Protein AF-A0A7D5M4H0-F1 (afdb_monomer_lite)

Structure (mmCIF, N/CA/C/O backbone):
data_AF-A0A7D5M4H0-F1
#
_entry.id   AF-A0A7D5M4H0-F1
#
loop_
_atom_site.group_PDB
_atom_site.id
_atom_site.type_symbol
_atom_site.label_atom_id
_atom_site.label_alt_id
_atom_site.label_comp_id
_atom_site.label_asym_id
_atom_site.label_entity_id
_atom_site.label_seq_id
_atom_site.pdbx_PDB_ins_code
_atom_site.Cartn_x
_atom_site.Cartn_y
_atom_site.Cartn_z
_atom_site.occupancy
_atom_site.B_iso_or_equiv
_atom_site.auth_seq_id
_atom_site.auth_comp_id
_atom_site.auth_asym_id
_atom_site.auth_atom_id
_atom_site.pdbx_PDB_model_num
ATOM 1 N N . MET A 1 1 ? -6.762 -36.945 18.718 1.00 48.28 1 MET A N 1
ATOM 2 C CA . MET A 1 1 ? -6.130 -35.933 17.847 1.00 48.28 1 MET A CA 1
ATOM 3 C C . MET A 1 1 ? -7.129 -35.548 16.756 1.00 48.28 1 MET A C 1
ATOM 5 O O . MET A 1 1 ? -7.104 -36.095 15.668 1.00 48.28 1 MET A O 1
ATOM 9 N N . THR A 1 2 ? -8.266 -34.981 17.169 1.00 45.88 2 THR A N 1
ATOM 10 C CA . THR A 1 2 ? -8.645 -33.565 16.967 1.00 45.88 2 THR A CA 1
ATOM 11 C C . THR A 1 2 ? -8.787 -33.193 15.490 1.00 45.88 2 THR A C 1
ATOM 13 O O . THR A 1 2 ? -7.883 -32.634 14.885 1.00 45.88 2 THR A O 1
ATOM 16 N N . ILE A 1 3 ? -9.986 -33.441 14.952 1.00 54.44 3 ILE A N 1
ATOM 17 C CA . ILE A 1 3 ? -10.505 -32.892 13.683 1.00 54.44 3 ILE A CA 1
ATOM 18 C C . ILE A 1 3 ? -10.265 -31.368 13.604 1.00 54.44 3 ILE A C 1
ATOM 20 O O . ILE A 1 3 ? -9.946 -30.837 12.546 1.00 54.44 3 ILE A O 1
ATOM 24 N N . ILE A 1 4 ? -10.294 -30.689 14.757 1.00 54.78 4 ILE A N 1
ATOM 25 C CA . ILE A 1 4 ? -9.943 -29.272 14.938 1.00 54.78 4 ILE A CA 1
ATOM 26 C C . ILE A 1 4 ? -8.514 -28.961 14.448 1.00 54.78 4 ILE A C 1
ATOM 28 O O . ILE A 1 4 ? -8.297 -27.937 13.813 1.00 54.78 4 ILE A O 1
ATOM 32 N N . GLY A 1 5 ? -7.542 -29.851 14.677 1.00 45.44 5 GLY A N 1
ATOM 33 C CA . GLY A 1 5 ? -6.154 -29.657 14.245 1.00 45.44 5 GLY A CA 1
ATOM 34 C C . GLY A 1 5 ? -5.975 -29.748 12.728 1.00 45.44 5 GLY A C 1
ATOM 35 O O . GLY A 1 5 ? -5.196 -28.992 12.163 1.00 45.44 5 GLY A O 1
ATOM 36 N N . ILE A 1 6 ? -6.738 -30.614 12.054 1.00 56.28 6 ILE A N 1
ATOM 37 C CA . ILE A 1 6 ? -6.690 -30.761 10.590 1.00 56.28 6 ILE A CA 1
ATOM 38 C C . ILE A 1 6 ? -7.318 -29.538 9.907 1.00 56.28 6 ILE A C 1
ATOM 40 O O . ILE A 1 6 ? -6.762 -29.040 8.934 1.00 56.28 6 ILE A O 1
ATOM 44 N N . ILE A 1 7 ? -8.424 -29.011 10.445 1.00 55.91 7 ILE A N 1
ATOM 45 C CA . ILE A 1 7 ? -9.096 -27.817 9.905 1.00 55.91 7 ILE A CA 1
ATOM 46 C C . ILE A 1 7 ? -8.175 -26.591 9.971 1.00 55.91 7 ILE A C 1
ATOM 48 O O . ILE A 1 7 ? -8.031 -25.889 8.976 1.00 55.91 7 ILE A O 1
ATOM 52 N N . VAL A 1 8 ? -7.499 -26.354 11.102 1.00 53.66 8 VAL A N 1
ATOM 53 C CA . VAL A 1 8 ? -6.588 -25.202 11.253 1.00 53.66 8 VAL A CA 1
ATOM 54 C C . VAL A 1 8 ? -5.388 -25.310 10.306 1.00 53.66 8 VAL A C 1
ATOM 56 O O . VAL A 1 8 ? -4.983 -24.312 9.715 1.00 53.66 8 VAL A O 1
ATOM 59 N N . ILE A 1 9 ? -4.858 -26.522 10.108 1.00 56.06 9 ILE A N 1
ATOM 60 C CA . ILE A 1 9 ? -3.759 -26.768 9.168 1.00 56.06 9 ILE A CA 1
ATOM 61 C C . ILE A 1 9 ? -4.224 -26.529 7.723 1.00 56.06 9 ILE A C 1
ATOM 63 O O . ILE A 1 9 ? -3.551 -25.815 6.990 1.00 56.06 9 ILE A O 1
ATOM 67 N N . PHE A 1 10 ? -5.389 -27.042 7.316 1.00 54.31 10 PHE A N 1
ATOM 68 C CA . PHE A 1 10 ? -5.906 -26.829 5.958 1.00 54.31 10 PHE A CA 1
ATOM 69 C C . PHE A 1 10 ? -6.230 -25.358 5.667 1.00 54.31 10 PHE A C 1
ATOM 71 O O . PHE A 1 10 ? -5.819 -24.859 4.623 1.00 54.31 10 PHE A O 1
ATOM 78 N N . ILE A 1 11 ? -6.890 -24.641 6.587 1.00 55.75 11 ILE A N 1
ATOM 79 C CA . ILE A 1 11 ? -7.179 -23.206 6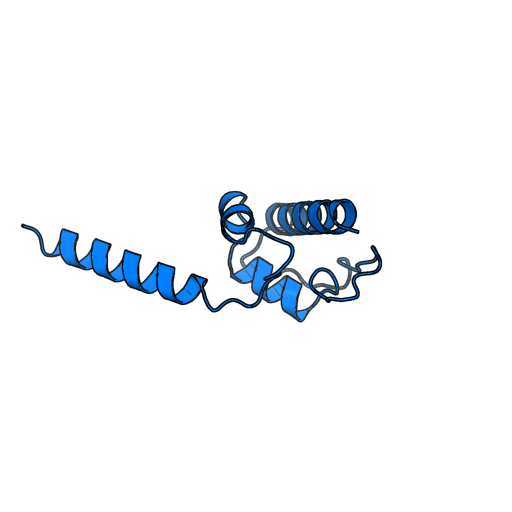.413 1.00 55.75 11 ILE A CA 1
ATOM 80 C C . ILE A 1 11 ? -5.866 -22.419 6.320 1.00 55.75 11 ILE A C 1
ATOM 82 O O . ILE A 1 11 ? -5.699 -21.619 5.401 1.00 55.75 11 ILE A O 1
ATOM 86 N N . GLY A 1 12 ? -4.905 -22.704 7.207 1.00 51.91 12 GLY A N 1
ATOM 87 C CA . GLY A 1 12 ? -3.579 -22.092 7.180 1.00 51.91 12 GLY A CA 1
ATOM 88 C C . GLY A 1 12 ? -2.861 -22.299 5.845 1.00 51.91 12 GLY A C 1
ATOM 89 O O . GLY A 1 12 ? -2.399 -21.331 5.256 1.00 51.91 12 GLY A O 1
ATOM 90 N N . ILE A 1 13 ? -2.839 -23.527 5.315 1.00 53.56 13 ILE A N 1
ATOM 91 C CA . ILE A 1 13 ? -2.186 -23.835 4.030 1.00 53.56 13 ILE A CA 1
ATOM 92 C C . ILE A 1 13 ? -2.895 -23.136 2.858 1.00 53.56 13 ILE A C 1
ATOM 94 O O . ILE A 1 13 ? -2.234 -22.551 2.002 1.00 53.56 13 ILE A O 1
ATOM 98 N N . THR A 1 14 ? -4.234 -23.148 2.819 1.00 52.12 14 THR A N 1
ATOM 99 C CA . THR A 1 14 ? -4.991 -22.498 1.729 1.00 52.12 14 THR A CA 1
ATOM 100 C C . THR A 1 14 ? -4.838 -20.976 1.718 1.00 52.12 14 THR A C 1
ATOM 102 O O . THR A 1 14 ? -4.801 -20.371 0.650 1.00 52.12 14 THR A O 1
ATOM 105 N N . MET A 1 15 ? -4.697 -20.353 2.891 1.00 48.91 15 MET A N 1
ATOM 106 C CA . MET A 1 15 ? -4.549 -18.903 3.021 1.00 48.91 15 MET A CA 1
ATOM 107 C C . MET A 1 15 ? -3.164 -18.411 2.579 1.00 48.91 15 MET A C 1
ATOM 109 O O . MET A 1 15 ? -3.045 -17.285 2.108 1.00 48.91 15 MET A O 1
ATOM 113 N N . TRP A 1 16 ? -2.129 -19.254 2.686 1.00 48.59 16 TRP A N 1
ATOM 114 C CA . TRP A 1 16 ? -0.768 -18.920 2.248 1.00 48.59 16 TRP A CA 1
ATOM 115 C C . TRP A 1 16 ? -0.622 -19.033 0.726 1.00 48.59 16 TRP A C 1
ATOM 117 O O . TRP A 1 16 ? 0.021 -18.189 0.116 1.00 48.59 16 TRP A O 1
ATOM 127 N N . ALA A 1 17 ? -1.282 -20.009 0.094 1.00 49.59 17 ALA A N 1
ATOM 128 C CA . ALA A 1 17 ? -1.270 -20.150 -1.365 1.00 49.59 17 ALA A CA 1
ATOM 129 C C . ALA A 1 17 ? -1.962 -18.978 -2.088 1.00 49.59 17 ALA A C 1
ATOM 131 O O . ALA A 1 17 ? -1.510 -18.555 -3.143 1.00 49.59 17 ALA A O 1
ATOM 132 N N . ALA A 1 18 ? -3.016 -18.397 -1.503 1.00 50.53 18 ALA A N 1
ATOM 133 C CA . ALA A 1 18 ? -3.674 -17.208 -2.058 1.00 50.53 18 ALA A CA 1
ATOM 134 C C . ALA A 1 18 ? -2.823 -15.925 -1.955 1.00 50.53 18 ALA A C 1
ATOM 136 O O . ALA A 1 18 ? -3.201 -14.895 -2.513 1.00 50.53 18 ALA A O 1
ATOM 137 N N . TYR A 1 19 ? -1.722 -15.977 -1.204 1.00 53.28 19 TYR A N 1
ATOM 138 C CA . TYR A 1 19 ? -0.853 -14.844 -0.914 1.00 53.28 19 TYR A CA 1
ATOM 139 C C . TYR A 1 19 ? 0.279 -14.699 -1.940 1.00 53.28 19 TYR A C 1
ATOM 141 O O . TYR A 1 19 ? 0.622 -13.580 -2.296 1.00 53.28 19 TYR A O 1
ATOM 149 N N . ASP A 1 20 ? 0.812 -15.813 -2.455 1.00 53.59 20 ASP A N 1
ATOM 150 C CA . ASP A 1 20 ? 1.915 -15.816 -3.434 1.00 53.59 20 ASP A CA 1
ATOM 151 C C . ASP A 1 20 ? 1.512 -15.291 -4.829 1.00 53.59 20 ASP A C 1
ATOM 153 O O . ASP A 1 20 ? 2.369 -14.854 -5.593 1.00 53.59 20 ASP A O 1
ATOM 157 N N . ASP A 1 21 ? 0.218 -15.292 -5.166 1.00 55.97 21 ASP A N 1
ATOM 158 C CA . ASP A 1 21 ? -0.280 -14.895 -6.496 1.00 55.97 21 ASP A CA 1
ATOM 159 C C . ASP A 1 21 ? -0.678 -13.412 -6.615 1.00 55.97 21 ASP A C 1
ATOM 161 O O . ASP A 1 21 ? -1.114 -12.969 -7.681 1.00 55.97 21 ASP A O 1
ATOM 165 N N . MET A 1 22 ? -0.573 -12.611 -5.548 1.00 63.91 22 MET A N 1
ATOM 166 C CA . MET A 1 22 ? -0.946 -11.197 -5.638 1.00 63.91 22 MET A CA 1
ATOM 167 C C . MET A 1 22 ? 0.191 -10.393 -6.292 1.00 63.91 22 MET A C 1
ATOM 169 O O . MET A 1 22 ? 1.303 -10.386 -5.768 1.00 63.91 22 MET A O 1
ATOM 173 N N . PRO A 1 23 ? -0.039 -9.680 -7.410 1.00 69.94 23 PRO A N 1
ATOM 174 C CA . PRO A 1 23 ? 1.022 -9.023 -8.178 1.00 69.94 23 PRO A CA 1
ATOM 175 C C . PRO A 1 23 ? 1.503 -7.696 -7.565 1.00 69.94 23 PRO A C 1
ATOM 177 O O . PRO A 1 23 ? 2.181 -6.920 -8.236 1.00 69.94 23 PRO A O 1
ATOM 180 N N . TYR A 1 24 ? 1.150 -7.390 -6.313 1.00 70.88 24 TYR A N 1
ATOM 181 C CA . TYR A 1 24 ? 1.501 -6.111 -5.705 1.00 70.88 24 TYR A CA 1
ATOM 182 C C . TYR A 1 24 ? 3.014 -6.015 -5.531 1.00 70.88 24 TYR A C 1
ATOM 184 O O . TYR A 1 24 ? 3.610 -6.793 -4.790 1.00 70.88 24 TYR A O 1
ATOM 192 N N . CYS A 1 25 ? 3.627 -5.037 -6.193 1.00 72.44 25 CYS A N 1
ATOM 193 C CA . CYS A 1 25 ? 4.956 -4.541 -5.850 1.00 72.44 25 CYS A CA 1
ATOM 194 C C . CYS A 1 25 ? 6.088 -5.587 -5.769 1.00 72.44 25 CYS A C 1
ATOM 196 O O . CYS A 1 25 ? 7.019 -5.433 -4.979 1.00 72.44 25 CYS A O 1
ATOM 198 N N . LYS A 1 26 ? 6.025 -6.610 -6.639 1.00 69.12 26 LYS A N 1
ATOM 199 C CA . LYS A 1 26 ? 6.890 -7.809 -6.673 1.00 69.12 26 LYS A CA 1
ATOM 200 C C . LYS A 1 26 ? 8.391 -7.541 -6.498 1.00 69.12 26 LYS A C 1
ATOM 202 O O . LYS A 1 26 ? 9.076 -8.351 -5.881 1.00 69.12 26 LYS A O 1
ATOM 207 N N . ASP A 1 27 ? 8.873 -6.411 -7.008 1.00 73.19 27 ASP A N 1
ATOM 208 C CA . ASP A 1 27 ? 10.305 -6.108 -7.075 1.00 73.19 27 ASP A CA 1
ATOM 209 C C . ASP A 1 27 ? 10.766 -5.030 -6.079 1.00 73.19 27 ASP A C 1
ATOM 211 O O . ASP A 1 27 ? 11.965 -4.793 -5.939 1.00 73.19 27 ASP A O 1
ATOM 215 N N . TRP A 1 28 ? 9.842 -4.376 -5.365 1.00 75.25 28 TRP A N 1
ATOM 216 C CA . TRP A 1 28 ? 10.162 -3.209 -4.530 1.00 75.25 28 TRP A CA 1
ATOM 217 C C . TRP A 1 28 ? 9.472 -3.176 -3.162 1.00 75.25 28 TRP A C 1
ATOM 219 O O . TRP A 1 28 ? 9.729 -2.284 -2.358 1.00 75.25 28 TRP A O 1
ATOM 229 N N . CYS A 1 29 ? 8.625 -4.148 -2.832 1.00 77.75 29 CYS A N 1
ATOM 230 C CA . CYS A 1 29 ? 8.039 -4.244 -1.500 1.00 77.75 29 CYS A CA 1
ATOM 231 C C . CYS A 1 29 ? 8.143 -5.663 -0.935 1.00 77.75 29 CYS A C 1
ATOM 233 O O . CYS A 1 29 ? 8.106 -6.653 -1.664 1.00 77.75 29 CYS A O 1
ATOM 235 N N . ASP A 1 30 ? 8.195 -5.766 0.394 1.00 82.50 30 ASP A N 1
ATOM 236 C CA . ASP A 1 30 ? 7.857 -7.010 1.080 1.00 82.50 30 ASP A CA 1
ATOM 237 C C . ASP A 1 30 ? 6.352 -7.012 1.370 1.00 82.50 30 ASP A C 1
ATOM 239 O O . ASP A 1 30 ? 5.866 -6.295 2.250 1.00 82.50 30 ASP A O 1
ATOM 243 N N . GLN A 1 31 ? 5.598 -7.842 0.649 1.00 80.12 31 GLN A N 1
ATOM 244 C CA . GLN A 1 31 ? 4.164 -7.981 0.886 1.00 80.12 31 GLN A CA 1
ATOM 245 C C . GLN A 1 31 ? 3.857 -8.427 2.318 1.00 80.12 31 GLN A C 1
ATOM 247 O O . GLN A 1 31 ? 2.877 -7.978 2.898 1.00 80.12 31 GLN A O 1
ATOM 252 N N . LYS A 1 32 ? 4.681 -9.264 2.958 1.00 81.94 32 LYS A N 1
ATOM 253 C CA . LYS A 1 32 ? 4.433 -9.666 4.356 1.00 81.94 32 LYS A CA 1
ATOM 254 C C . LYS A 1 32 ? 4.472 -8.468 5.295 1.00 81.94 32 LYS A C 1
ATOM 256 O O . LYS A 1 32 ? 3.736 -8.435 6.280 1.00 81.94 32 LYS A O 1
ATOM 261 N N . GLU A 1 33 ? 5.297 -7.476 4.979 1.00 85.12 33 GLU A N 1
ATOM 262 C CA . GLU A 1 33 ? 5.374 -6.244 5.746 1.00 85.12 33 GLU A CA 1
ATOM 263 C C . GLU A 1 33 ? 4.096 -5.404 5.610 1.00 85.12 33 GLU A C 1
ATOM 265 O O . GLU A 1 33 ? 3.578 -4.948 6.631 1.00 85.12 33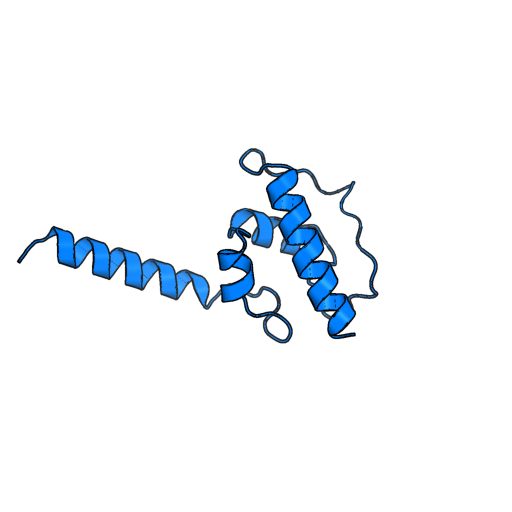 GLU A O 1
ATOM 270 N N . LEU A 1 34 ? 3.539 -5.285 4.398 1.00 84.81 34 LEU A N 1
ATOM 271 C CA . LEU A 1 34 ? 2.284 -4.563 4.142 1.00 84.81 34 LEU A CA 1
ATOM 272 C C . LEU A 1 34 ? 1.116 -5.129 4.959 1.00 84.81 34 LEU A C 1
ATOM 274 O O . LEU A 1 34 ? 0.422 -4.395 5.661 1.00 84.81 34 LEU A O 1
ATOM 278 N N . PHE A 1 35 ? 0.925 -6.444 4.961 1.00 85.06 35 PHE A N 1
ATOM 279 C CA . PHE A 1 35 ? -0.165 -7.024 5.748 1.00 85.06 35 PHE A CA 1
ATOM 280 C C . PHE A 1 35 ? 0.109 -6.962 7.254 1.00 85.06 35 PHE A C 1
ATOM 282 O O . PHE A 1 35 ? -0.822 -6.778 8.038 1.00 85.06 35 PHE A O 1
ATOM 289 N N . ARG A 1 36 ? 1.376 -7.041 7.690 1.00 86.00 36 ARG A N 1
ATOM 290 C CA . ARG A 1 36 ? 1.742 -6.903 9.111 1.00 86.00 36 ARG A CA 1
ATOM 291 C C . ARG A 1 36 ? 1.357 -5.536 9.681 1.00 86.00 36 ARG A C 1
ATOM 293 O O . ARG A 1 36 ? 0.996 -5.458 10.853 1.00 86.00 36 ARG A O 1
ATOM 300 N N . ILE A 1 37 ? 1.436 -4.468 8.887 1.00 84.50 37 ILE A N 1
ATOM 301 C CA . ILE A 1 37 ? 1.045 -3.120 9.334 1.00 84.50 37 ILE A CA 1
ATOM 302 C C . ILE A 1 37 ? -0.468 -2.870 9.274 1.00 84.50 37 ILE A C 1
ATOM 304 O O . ILE A 1 37 ? -0.922 -1.831 9.770 1.00 84.50 37 ILE A O 1
ATOM 308 N N . GLY A 1 38 ? -1.232 -3.824 8.734 1.00 83.44 38 GLY A N 1
ATOM 309 C CA . GLY A 1 38 ? -2.686 -3.764 8.617 1.00 83.44 38 GLY A CA 1
ATOM 310 C C . GLY A 1 38 ? -3.201 -3.438 7.216 1.00 83.44 38 GLY A C 1
ATOM 311 O O . GLY A 1 38 ? -4.389 -3.166 7.085 1.00 83.44 38 GLY A O 1
ATOM 312 N N . CYS A 1 39 ? -2.354 -3.473 6.181 1.00 88.06 39 CYS A N 1
ATOM 313 C CA . CYS A 1 39 ? -2.825 -3.375 4.800 1.00 88.06 39 CYS A CA 1
ATOM 314 C C . CYS A 1 39 ? -3.399 -4.713 4.382 1.00 88.06 39 CYS A C 1
ATOM 316 O O . CYS A 1 39 ? -2.682 -5.611 3.943 1.00 88.06 39 CYS A O 1
ATOM 318 N N . ASP A 1 40 ? -4.700 -4.860 4.599 1.00 87.06 40 ASP A N 1
ATOM 319 C CA . ASP A 1 40 ? -5.412 -6.035 4.150 1.00 87.06 40 ASP A CA 1
ATOM 320 C C . ASP A 1 40 ? -5.477 -6.097 2.619 1.00 87.06 40 ASP A C 1
ATOM 322 O O . ASP A 1 40 ? -5.150 -5.157 1.884 1.00 87.06 40 ASP A O 1
ATOM 326 N N . LYS A 1 41 ? -5.919 -7.257 2.135 1.00 86.69 41 LYS A N 1
ATOM 327 C CA . LYS A 1 41 ? -6.046 -7.505 0.706 1.00 86.69 41 LYS A CA 1
ATOM 328 C C . LYS A 1 41 ? -6.945 -6.471 0.031 1.00 86.69 41 LYS A C 1
ATOM 330 O O . LYS A 1 41 ? -6.657 -6.100 -1.095 1.00 86.69 41 LYS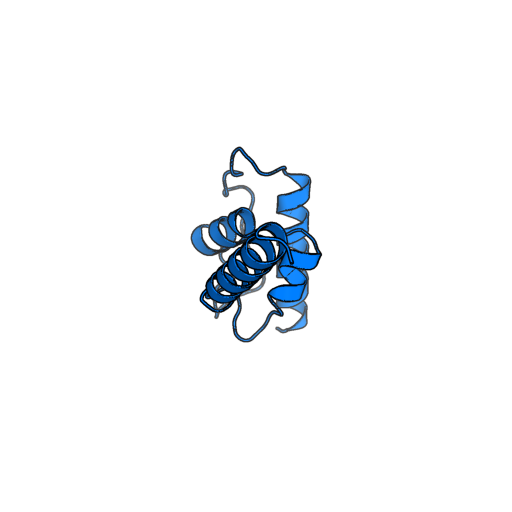 A O 1
ATOM 335 N N . LEU A 1 42 ? -8.015 -6.032 0.689 1.00 89.00 42 LEU A N 1
ATOM 336 C CA . LEU A 1 42 ? -9.037 -5.182 0.093 1.00 89.00 42 LEU A CA 1
ATOM 337 C C . LEU A 1 42 ? -8.514 -3.756 -0.131 1.00 89.00 42 LEU A C 1
ATOM 339 O O . LEU A 1 42 ? -8.745 -3.195 -1.200 1.00 89.00 42 LEU A O 1
ATOM 343 N N . ILE A 1 43 ? -7.734 -3.217 0.809 1.00 90.12 43 ILE A N 1
ATOM 344 C CA . ILE A 1 43 ? -7.004 -1.953 0.640 1.00 90.12 43 ILE A CA 1
ATOM 345 C C . ILE A 1 43 ? -5.999 -2.066 -0.510 1.00 90.12 43 ILE A C 1
ATOM 347 O O . ILE A 1 43 ? -5.978 -1.211 -1.394 1.00 90.12 43 ILE A O 1
ATOM 351 N N . LEU A 1 44 ? -5.186 -3.128 -0.523 1.00 89.19 44 LEU A N 1
ATOM 352 C CA . LEU A 1 44 ? -4.146 -3.316 -1.538 1.00 89.19 44 LEU A CA 1
ATOM 353 C C . LEU A 1 44 ? -4.735 -3.510 -2.943 1.00 89.19 44 LEU A C 1
ATOM 355 O O . LEU A 1 44 ? -4.288 -2.855 -3.878 1.00 89.19 44 LEU A O 1
ATOM 359 N N . ASP A 1 45 ? -5.779 -4.332 -3.083 1.00 89.00 45 ASP A N 1
ATOM 360 C CA . ASP A 1 45 ? -6.525 -4.528 -4.334 1.00 89.00 45 ASP A CA 1
ATOM 361 C C . ASP A 1 45 ? -7.091 -3.204 -4.856 1.00 89.00 45 ASP A C 1
ATOM 363 O O . ASP A 1 45 ? -7.079 -2.938 -6.059 1.00 89.00 45 ASP A O 1
ATOM 367 N N . HIS A 1 46 ? -7.630 -2.386 -3.951 1.00 90.50 46 HIS A N 1
ATOM 368 C CA . HIS A 1 46 ? -8.251 -1.123 -4.309 1.00 90.50 46 HIS A CA 1
ATOM 369 C C . HIS A 1 46 ? -7.211 -0.101 -4.774 1.00 90.50 46 HIS A C 1
ATOM 371 O O . HIS A 1 46 ? -7.351 0.472 -5.853 1.00 90.50 46 HIS A O 1
ATOM 377 N N . LEU A 1 47 ? -6.128 0.072 -4.013 1.00 89.31 47 LEU A N 1
ATOM 378 C CA . LEU A 1 47 ? -5.032 0.961 -4.392 1.00 89.31 47 LEU A CA 1
ATOM 379 C C . LEU A 1 47 ? -4.357 0.510 -5.690 1.00 89.31 47 LEU A C 1
ATOM 381 O O . LEU A 1 47 ? -4.059 1.346 -6.535 1.00 89.31 47 LEU A O 1
ATOM 385 N N . TYR A 1 48 ? -4.163 -0.793 -5.890 1.00 88.38 48 TYR A N 1
ATOM 386 C CA . TYR A 1 48 ? -3.576 -1.329 -7.119 1.00 88.38 48 TYR A CA 1
ATOM 387 C C . TYR A 1 48 ? -4.428 -1.040 -8.364 1.00 88.38 48 TYR A C 1
ATOM 389 O O . TYR A 1 48 ? -3.893 -0.843 -9.447 1.00 88.38 48 TYR A O 1
ATOM 397 N N . LYS A 1 49 ? -5.760 -1.007 -8.227 1.00 87.75 49 LYS A N 1
ATOM 398 C CA . LYS A 1 49 ? -6.680 -0.749 -9.349 1.00 87.75 49 LYS A CA 1
ATOM 399 C C . LYS A 1 49 ? -6.921 0.728 -9.625 1.00 87.75 49 LYS A C 1
ATOM 401 O O . LYS A 1 49 ? -7.261 1.078 -10.752 1.00 87.75 49 LYS A O 1
ATOM 406 N N . HIS A 1 50 ? -6.838 1.563 -8.594 1.00 88.50 50 HIS A N 1
ATOM 407 C CA . HIS A 1 50 ? -7.317 2.943 -8.652 1.00 88.50 50 HIS A CA 1
ATOM 408 C C . HIS A 1 50 ? -6.229 3.994 -8.415 1.00 88.50 50 HIS A C 1
ATOM 410 O O . HIS A 1 50 ? -6.529 5.176 -8.534 1.00 88.50 50 HIS A O 1
ATOM 416 N N . SER A 1 51 ? -4.987 3.605 -8.107 1.00 88.81 51 SER A N 1
ATOM 417 C CA . SER A 1 51 ? -3.872 4.536 -7.888 1.00 88.81 51 SER A CA 1
ATOM 418 C C . SER A 1 51 ? -2.641 4.175 -8.718 1.00 88.81 51 SER A C 1
ATOM 420 O O . SER A 1 51 ? -2.395 3.004 -8.988 1.00 88.81 51 SER A O 1
ATOM 422 N N . SER A 1 52 ? -1.815 5.181 -9.005 1.00 87.44 52 SER A N 1
ATOM 423 C CA . SER A 1 52 ? -0.492 5.024 -9.624 1.00 87.44 52 SER A CA 1
ATOM 424 C C . SER A 1 52 ? 0.595 4.551 -8.650 1.00 87.44 52 SER A C 1
ATOM 426 O O . SER A 1 52 ? 1.741 4.338 -9.047 1.00 87.44 52 SER A O 1
ATOM 428 N N . LEU A 1 53 ? 0.277 4.366 -7.358 1.00 88.25 53 LEU A N 1
ATOM 429 C CA . LEU A 1 53 ? 1.264 4.008 -6.326 1.00 88.25 53 LEU A CA 1
ATOM 430 C C . LEU A 1 53 ? 2.013 2.716 -6.656 1.00 88.25 53 LEU A C 1
ATOM 432 O O . LEU A 1 53 ? 3.155 2.545 -6.223 1.00 88.25 53 LEU A O 1
ATOM 436 N N . PHE A 1 54 ? 1.390 1.825 -7.430 1.00 86.50 54 PHE A N 1
ATOM 437 C CA . PHE A 1 54 ? 1.940 0.526 -7.793 1.00 86.50 54 PHE A CA 1
ATOM 438 C C . PHE A 1 54 ? 2.555 0.436 -9.198 1.00 86.50 54 PHE A C 1
ATOM 440 O O . PHE A 1 54 ? 3.139 -0.598 -9.518 1.00 86.50 54 PHE A O 1
ATOM 447 N N . ASP A 1 55 ? 2.505 1.507 -9.991 1.00 85.44 55 ASP A N 1
ATOM 448 C CA . ASP A 1 55 ? 2.957 1.513 -11.389 1.00 85.44 55 ASP A CA 1
ATOM 449 C C . ASP A 1 55 ? 4.483 1.451 -11.511 1.00 85.44 55 ASP A C 1
ATOM 451 O O . ASP A 1 55 ? 5.197 2.148 -10.799 1.00 85.44 55 ASP A O 1
ATOM 455 N N . GLU A 1 56 ? 5.042 0.659 -12.423 1.00 82.56 56 GLU A N 1
ATOM 456 C CA . GLU A 1 56 ? 6.508 0.568 -12.577 1.00 82.56 56 GLU A CA 1
ATOM 457 C C . GLU A 1 56 ? 7.177 1.946 -12.751 1.00 82.56 56 GLU A C 1
ATOM 459 O O . GLU A 1 56 ? 8.244 2.185 -12.189 1.00 82.56 56 GLU A O 1
ATOM 464 N N . GLU A 1 57 ? 6.495 2.873 -13.425 1.00 82.88 57 GLU A N 1
ATOM 465 C CA . GLU A 1 57 ? 6.949 4.236 -13.725 1.00 82.88 57 GLU A CA 1
ATOM 466 C C .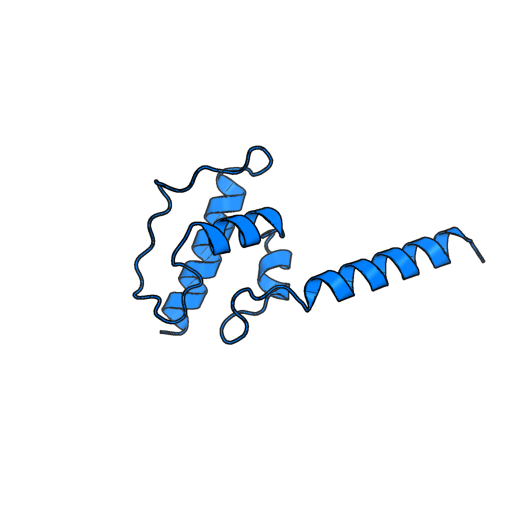 GLU A 1 57 ? 6.499 5.287 -12.689 1.00 82.88 57 GLU A C 1
ATOM 468 O O . GLU A 1 57 ? 6.257 6.441 -13.036 1.00 82.88 57 GLU A O 1
ATOM 473 N N . PHE A 1 58 ? 6.359 4.911 -11.416 1.00 85.69 58 PHE A N 1
ATOM 474 C CA . PHE A 1 58 ? 5.942 5.847 -10.368 1.00 85.69 58 PHE A CA 1
ATOM 475 C C . PHE A 1 58 ? 6.879 7.061 -10.267 1.00 85.69 58 PHE A C 1
ATOM 477 O O . PHE A 1 58 ? 8.059 6.934 -9.946 1.00 85.69 58 PHE A O 1
ATOM 484 N N . ASP A 1 59 ? 6.323 8.249 -10.500 1.00 83.12 59 ASP A N 1
ATOM 485 C CA . ASP A 1 59 ? 7.041 9.524 -10.608 1.00 83.12 59 ASP A CA 1
ATOM 486 C C . ASP A 1 59 ? 7.068 10.330 -9.296 1.00 83.12 59 ASP A C 1
ATOM 488 O O . ASP A 1 59 ? 7.492 11.487 -9.269 1.00 83.12 59 ASP A O 1
ATOM 492 N N . GLY A 1 60 ? 6.606 9.728 -8.196 1.00 83.94 60 GLY A N 1
ATOM 493 C CA . GLY A 1 60 ? 6.457 10.396 -6.905 1.00 83.94 60 GLY A CA 1
ATOM 494 C C . GLY A 1 60 ? 5.114 11.104 -6.717 1.00 83.94 60 GLY A C 1
ATOM 495 O O . GLY A 1 60 ? 4.878 11.645 -5.640 1.00 83.94 60 GLY A O 1
ATOM 496 N N . THR A 1 61 ? 4.216 11.083 -7.705 1.00 83.62 61 THR A N 1
ATOM 497 C CA . THR A 1 61 ? 2.892 11.708 -7.611 1.00 83.62 61 THR A CA 1
ATOM 498 C C . THR A 1 61 ? 1.787 10.653 -7.571 1.00 83.62 61 THR A C 1
ATOM 500 O O . THR A 1 61 ? 1.745 9.716 -8.367 1.00 83.62 61 THR A O 1
ATOM 503 N N . TYR A 1 62 ? 0.846 10.816 -6.641 1.00 82.25 62 TYR A N 1
ATOM 504 C CA . TYR A 1 62 ? -0.385 10.030 -6.584 1.00 82.25 62 TYR A CA 1
ATOM 505 C C . TYR A 1 62 ? -1.562 10.927 -6.186 1.00 82.25 62 TYR A C 1
ATOM 507 O O . TYR A 1 62 ? -1.394 11.891 -5.439 1.00 82.25 62 TYR A O 1
ATOM 515 N N . LEU A 1 63 ? -2.760 10.611 -6.684 1.00 78.75 63 LEU A N 1
ATOM 516 C CA . LEU A 1 63 ? -3.997 11.326 -6.364 1.00 78.75 63 LEU A CA 1
ATOM 517 C C . LEU A 1 63 ? -4.921 10.395 -5.581 1.00 78.75 63 LEU A C 1
ATOM 519 O O . LEU A 1 63 ? -5.545 9.507 -6.149 1.00 78.75 63 LEU A O 1
ATOM 523 N N . ILE A 1 64 ? -4.979 10.583 -4.262 1.00 78.81 64 ILE A N 1
ATOM 524 C CA . ILE A 1 64 ? -5.807 9.762 -3.364 1.00 78.81 64 ILE A CA 1
ATOM 525 C C . ILE A 1 64 ? -7.206 10.345 -3.147 1.00 78.81 64 ILE A C 1
ATOM 527 O O . ILE A 1 64 ? -8.135 9.608 -2.839 1.00 78.81 64 ILE A O 1
ATOM 531 N N . GLU A 1 65 ? -7.370 11.656 -3.349 1.00 74.69 65 GLU A N 1
ATOM 532 C CA . GLU A 1 65 ? -8.637 12.374 -3.139 1.00 74.69 65 GLU A CA 1
ATOM 533 C C . GLU A 1 65 ? -9.741 11.929 -4.111 1.00 74.69 65 GLU A C 1
ATOM 535 O O . GLU A 1 65 ? -10.926 12.074 -3.820 1.00 74.69 65 GLU A O 1
ATOM 540 N N . GLU A 1 66 ? -9.357 11.348 -5.250 1.00 74.75 66 GLU A N 1
ATOM 541 C CA . GLU A 1 66 ? -10.279 10.822 -6.262 1.00 74.75 66 GLU A CA 1
ATOM 542 C C . GLU A 1 66 ? -10.613 9.334 -6.057 1.00 74.75 66 GLU A C 1
ATOM 544 O O . GLU A 1 66 ? -11.419 8.761 -6.793 1.00 74.75 66 GLU A O 1
ATOM 549 N N . ILE A 1 67 ? -10.019 8.695 -5.045 1.00 81.12 67 ILE A N 1
ATOM 550 C CA . ILE A 1 67 ? -10.163 7.264 -4.788 1.00 81.12 67 ILE A CA 1
ATOM 551 C C . ILE A 1 67 ? -11.215 7.057 -3.698 1.00 81.12 67 ILE A C 1
ATOM 553 O O . ILE A 1 67 ? -11.014 7.370 -2.525 1.00 81.12 67 ILE A O 1
ATOM 557 N N . ALA A 1 68 ? -12.373 6.529 -4.096 1.00 84.19 68 ALA A N 1
ATOM 558 C CA . ALA A 1 68 ? -13.467 6.262 -3.174 1.00 84.19 68 ALA A CA 1
ATOM 559 C C . ALA A 1 68 ? -13.107 5.139 -2.192 1.00 84.19 68 ALA A C 1
ATOM 561 O O . ALA A 1 68 ? -12.834 4.012 -2.595 1.00 84.19 68 ALA A O 1
ATOM 562 N N . LEU A 1 69 ? -13.191 5.429 -0.895 1.00 88.00 69 LEU A N 1
ATOM 563 C CA . LEU A 1 69 ? -12.898 4.460 0.154 1.00 88.00 69 LEU A CA 1
ATOM 564 C C . LEU A 1 69 ? -13.858 3.252 0.087 1.00 88.00 69 LEU A C 1
ATOM 566 O O . LEU A 1 69 ? -15.079 3.444 0.027 1.00 88.00 69 LEU A O 1
ATOM 570 N N . PRO A 1 70 ? -13.355 2.008 0.153 1.00 86.38 70 PRO A N 1
ATOM 571 C CA . PRO A 1 70 ? -14.218 0.843 0.289 1.00 86.38 70 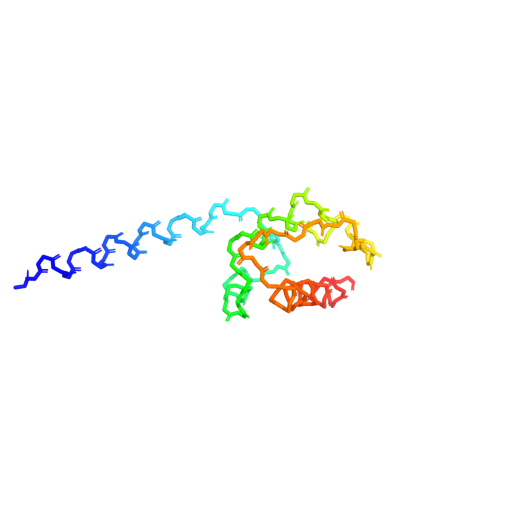PRO A CA 1
ATOM 572 C C . PRO A 1 70 ? -15.052 0.903 1.578 1.00 86.38 70 PRO A C 1
ATOM 574 O O . PRO A 1 70 ? -14.551 1.302 2.625 1.00 86.38 70 PRO A O 1
ATOM 577 N N . ALA A 1 71 ? -16.311 0.456 1.527 1.00 86.88 71 ALA A N 1
ATOM 578 C CA . ALA A 1 71 ? -17.270 0.601 2.635 1.00 86.88 71 ALA A CA 1
ATOM 579 C C . ALA A 1 71 ? -16.832 -0.057 3.961 1.00 86.88 71 ALA A C 1
ATOM 581 O O . ALA A 1 71 ? -17.300 0.327 5.031 1.00 86.88 71 ALA A O 1
ATOM 582 N N . GLU A 1 72 ? -15.954 -1.055 3.884 1.00 88.19 72 GLU A N 1
ATOM 583 C CA . GLU A 1 72 ? -15.465 -1.855 5.014 1.00 88.19 72 GLU A CA 1
ATOM 584 C C . GLU A 1 72 ? -14.112 -1.358 5.548 1.00 88.19 72 GLU A C 1
ATOM 586 O O . GLU A 1 72 ? -13.590 -1.900 6.521 1.00 88.19 72 GLU A O 1
ATOM 591 N N . VAL A 1 73 ? -13.543 -0.321 4.928 1.00 88.81 73 VAL A N 1
ATOM 592 C CA . VAL A 1 73 ? -12.229 0.229 5.260 1.00 88.81 73 VAL A CA 1
ATOM 593 C C . VAL A 1 73 ? -12.404 1.551 5.987 1.00 88.81 73 VAL A C 1
ATOM 595 O O . VAL A 1 73 ? -13.202 2.396 5.593 1.00 88.81 73 VAL A O 1
ATOM 598 N N . SER A 1 74 ? -11.635 1.750 7.057 1.00 90.75 74 SER A N 1
ATOM 599 C CA . SER A 1 74 ? -11.542 3.058 7.707 1.00 90.75 74 SER A CA 1
ATOM 600 C C . SER A 1 74 ? -10.549 3.956 6.972 1.00 90.75 74 SER A C 1
ATOM 602 O O . SER A 1 74 ? -9.510 3.487 6.502 1.00 90.75 74 SER A O 1
ATOM 604 N N . GLN A 1 75 ? -10.835 5.257 6.927 1.00 90.38 75 GLN A N 1
ATOM 605 C CA . GLN A 1 75 ? -9.941 6.242 6.315 1.00 90.38 75 GLN A CA 1
ATOM 606 C C . GLN A 1 75 ? -8.534 6.179 6.926 1.00 90.38 75 GLN A C 1
ATOM 608 O O . GLN A 1 75 ? -7.554 6.133 6.194 1.00 90.38 75 GLN A O 1
ATOM 613 N N . GLU A 1 76 ? -8.438 6.059 8.253 1.00 90.62 76 GLU A N 1
ATOM 614 C CA . GLU A 1 76 ? -7.161 5.930 8.966 1.00 90.62 76 GLU A CA 1
ATOM 615 C C . GLU A 1 76 ? -6.339 4.723 8.483 1.00 90.62 76 GLU A C 1
ATOM 617 O O . GLU A 1 76 ? -5.143 4.839 8.224 1.00 90.62 76 GLU A O 1
ATOM 622 N N . SER A 1 77 ? -6.973 3.554 8.334 1.00 89.75 77 SER A N 1
ATOM 623 C CA . SER A 1 77 ? -6.277 2.343 7.869 1.00 89.75 77 SER A CA 1
ATOM 624 C C . SER A 1 77 ? -5.824 2.473 6.416 1.00 89.75 77 SER A C 1
ATOM 626 O O . SER A 1 77 ? -4.723 2.047 6.069 1.00 89.75 77 SER A O 1
ATOM 628 N N . PHE A 1 78 ? -6.649 3.098 5.579 1.00 91.19 78 PHE A N 1
ATOM 629 C CA . PHE A 1 78 ? -6.337 3.345 4.178 1.00 91.19 78 PHE A CA 1
ATOM 630 C C . PHE A 1 78 ? -5.163 4.314 4.011 1.00 91.19 78 PHE A C 1
ATOM 632 O O . PHE A 1 78 ?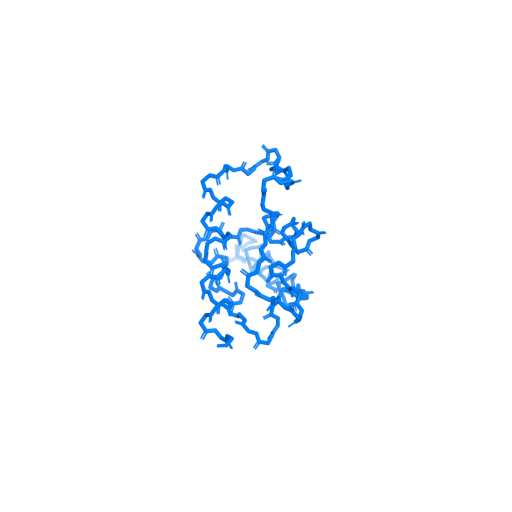 -4.179 3.982 3.352 1.00 91.19 78 PHE A O 1
ATOM 639 N N . GLU A 1 79 ? -5.215 5.467 4.679 1.00 91.06 79 GLU A N 1
ATOM 640 C CA . GLU A 1 79 ? -4.151 6.475 4.661 1.00 91.06 79 GLU A CA 1
ATOM 641 C C . GLU A 1 79 ? -2.835 5.926 5.214 1.00 91.06 79 GLU A C 1
ATOM 643 O O . GLU A 1 79 ? -1.769 6.183 4.658 1.00 91.06 79 GLU A O 1
ATOM 648 N N . LYS A 1 80 ? -2.887 5.110 6.272 1.00 91.88 80 LYS A N 1
ATOM 649 C CA . LYS A 1 80 ? -1.697 4.444 6.813 1.00 91.88 80 LYS A CA 1
ATOM 650 C C . LYS A 1 80 ? -1.008 3.568 5.764 1.00 91.88 80 LYS A C 1
ATOM 652 O O . LYS A 1 80 ? 0.219 3.585 5.667 1.00 91.88 80 LYS A O 1
ATOM 657 N N . CYS A 1 81 ? -1.781 2.817 4.984 1.00 91.12 81 CYS A N 1
ATOM 658 C CA . CYS A 1 81 ? -1.245 1.981 3.915 1.00 91.12 81 CYS A CA 1
ATOM 659 C C . CYS A 1 81 ? -0.660 2.804 2.778 1.00 91.12 81 CYS A C 1
ATOM 661 O O . CYS A 1 81 ? 0.460 2.536 2.351 1.00 91.12 81 CYS A O 1
ATOM 663 N N . VAL A 1 82 ? -1.385 3.833 2.344 1.00 91.56 82 VAL A N 1
ATOM 664 C CA . VAL A 1 82 ? -0.930 4.785 1.327 1.00 91.56 82 VAL A CA 1
ATOM 665 C C . VAL A 1 82 ? 0.408 5.403 1.723 1.00 91.56 82 VAL A C 1
ATOM 667 O O . VAL A 1 82 ? 1.363 5.311 0.957 1.00 91.56 82 VAL A O 1
ATOM 670 N N . ASN A 1 83 ? 0.507 5.948 2.938 1.00 91.50 83 ASN A N 1
ATOM 671 C CA . ASN A 1 83 ? 1.729 6.575 3.439 1.00 91.50 83 ASN A CA 1
ATOM 672 C C . ASN A 1 83 ? 2.895 5.590 3.469 1.00 91.50 83 ASN A C 1
ATOM 674 O O . ASN A 1 83 ? 3.982 5.907 2.997 1.00 91.50 83 ASN A O 1
ATOM 678 N N . PHE A 1 84 ? 2.667 4.371 3.958 1.00 91.06 84 PHE A N 1
ATOM 679 C CA . PHE A 1 84 ? 3.717 3.361 4.006 1.00 91.06 84 PHE A CA 1
ATOM 680 C C . PHE A 1 84 ? 4.212 2.957 2.610 1.00 91.06 84 PHE A C 1
ATOM 682 O O . PHE A 1 84 ? 5.418 2.861 2.381 1.00 91.06 84 PHE A O 1
ATOM 689 N N . ILE A 1 85 ? 3.295 2.727 1.665 1.00 90.06 85 ILE A N 1
ATOM 690 C CA . ILE A 1 85 ? 3.635 2.380 0.277 1.00 90.06 85 ILE A CA 1
ATOM 691 C C . ILE A 1 85 ? 4.407 3.529 -0.376 1.00 90.06 85 ILE A C 1
ATOM 693 O O . ILE A 1 85 ? 5.440 3.303 -1.005 1.00 90.06 85 ILE A O 1
ATOM 697 N N . TYR A 1 86 ? 3.932 4.757 -0.188 1.00 89.56 86 TYR A N 1
ATOM 698 C CA . TYR A 1 86 ? 4.550 5.964 -0.717 1.00 89.56 86 TYR A CA 1
ATOM 699 C C . TYR A 1 86 ? 5.972 6.175 -0.185 1.00 89.56 86 TYR A C 1
ATOM 701 O O . TYR A 1 86 ? 6.901 6.374 -0.967 1.00 89.56 86 TYR A O 1
ATOM 709 N N . GLU A 1 87 ? 6.173 6.057 1.130 1.00 89.00 87 GLU A N 1
ATOM 710 C CA . GLU A 1 87 ? 7.496 6.156 1.752 1.00 89.00 87 GLU A CA 1
ATOM 711 C C . GLU A 1 87 ? 8.459 5.106 1.193 1.00 89.00 87 GLU A C 1
ATOM 713 O O . GLU A 1 87 ? 9.588 5.432 0.828 1.00 89.00 87 GLU A O 1
ATOM 718 N N . LYS A 1 88 ? 8.014 3.850 1.066 1.00 86.06 88 LYS A N 1
ATOM 719 C CA . LYS A 1 88 ? 8.835 2.781 0.478 1.00 86.06 88 LYS A CA 1
ATOM 720 C C . LYS A 1 88 ? 9.228 3.091 -0.961 1.00 86.06 88 LYS A C 1
ATOM 722 O O . LYS A 1 88 ? 10.366 2.841 -1.342 1.00 86.06 88 LYS A O 1
ATOM 727 N N . ARG A 1 89 ? 8.311 3.658 -1.741 1.00 84.88 89 ARG A N 1
ATOM 728 C CA . ARG A 1 89 ? 8.524 3.985 -3.151 1.00 84.88 89 ARG A CA 1
ATOM 729 C C . ARG A 1 89 ? 9.504 5.119 -3.360 1.00 84.88 89 ARG A C 1
ATOM 731 O O . ARG A 1 89 ? 10.405 4.985 -4.176 1.00 84.88 89 ARG A O 1
ATOM 738 N N . ILE A 1 90 ? 9.377 6.186 -2.583 1.00 82.75 90 ILE A N 1
ATOM 739 C CA . ILE A 1 90 ? 10.311 7.312 -2.651 1.00 82.75 90 ILE A CA 1
ATOM 740 C C . ILE A 1 90 ? 11.701 6.919 -2.163 1.00 82.75 90 ILE A C 1
ATOM 742 O O . ILE A 1 90 ? 12.687 7.369 -2.728 1.00 82.75 90 ILE A O 1
ATOM 746 N N . LEU A 1 91 ? 11.803 6.069 -1.139 1.00 74.06 91 LEU A N 1
ATOM 747 C CA . LEU A 1 91 ? 13.100 5.600 -0.643 1.00 74.06 91 LEU A CA 1
ATOM 748 C C . LEU A 1 91 ? 13.811 4.629 -1.602 1.00 74.06 91 LEU A C 1
ATOM 750 O O . LEU A 1 91 ? 14.990 4.346 -1.394 1.00 74.06 91 LEU A O 1
ATOM 754 N N . MET A 1 92 ? 13.110 4.100 -2.609 1.00 64.62 92 MET A N 1
ATOM 755 C CA . MET A 1 92 ? 13.670 3.217 -3.638 1.00 64.62 92 MET A CA 1
ATOM 756 C C . MET A 1 92 ? 13.909 3.899 -4.992 1.00 64.62 92 MET A C 1
ATOM 758 O O . MET A 1 92 ? 14.532 3.275 -5.853 1.00 64.62 92 MET A O 1
ATOM 762 N N . GLY A 1 93 ? 13.418 5.130 -5.175 1.00 54.66 93 GLY A N 1
ATOM 763 C CA . GLY A 1 93 ? 13.657 5.969 -6.356 1.00 54.66 93 GLY A CA 1
ATOM 764 C C . GLY A 1 93 ? 14.986 6.715 -6.325 1.00 54.66 93 GLY A C 1
ATOM 765 O O . GLY A 1 93 ? 15.543 6.922 -5.222 1.00 54.66 93 GLY A O 1
#

Secondary structure (DSSP, 8-state):
--HHHHHHHHHHHHHHHHHHT--TTTTT--HHHHHHTT--HHHHHHHHHH-GGG-TT--S----TTSPPPTTS-HHHHHHHHHHHHHHHHTT-

Foldseek 3Di:
DPPPVVVVVVVVVVVVVVQVPDPAPVPQDDVVVLVVLPNDPVLRVQCVVPWCLRPPPDPLDIDCVPRDDDPPDDPVSNVSSVVVSSVSVVVVD

Organism: NCBI:txid1470067

Sequence (93 aa):
MTIIGIIVIFIGITMWAAYDDMPYCKDWCDQKELFRIGCDKLILDHLYKHSSLFDEEFDGTYLIEEIALPAEVSQESFEKCVNFIYEKRILMG

Radius of gyration: 15.71 Å; chains: 1; bounding box: 31×48×32 Å

pLDDT: mean 76.73, std 14.81, range [45.44, 91.88]